Protein AF-A0A3M3KV32-F1 (afdb_monomer)

Sequence (122 aa):
EIQLSPQIHVKGTVHYENRYLGKGDYYSVAVQNGAAVQVRLPNLVRGHSVHFNVISSKRPWGVLPVKKIDHPLHESFLDRGQFRNVEHFGTLTNKPAGKASEDFTFPRMPPEDEDIIWETWV

Foldseek 3Di:
DPPFDKDKDKDFAWDWDFDDPPDPGTDTDTDGDWMKMKIWGALVCPPHDDDDDDWDWDAVPVPHDIDTDPDDCPCQLQQQKDKDFPVCPPPDDNDFHDTNVVDPPPDPPPPSRGIIMIIGID

Radius of gyration: 17.76 Å; Cα contacts (8 Å, |Δi|>4): 207; chains: 1; bounding box: 52×24×48 Å

Structure (mmCIF, N/CA/C/O backbone):
data_AF-A0A3M3KV32-F1
#
_entry.id   AF-A0A3M3KV32-F1
#
loop_
_atom_site.group_PDB
_atom_site.id
_atom_site.type_symbol
_atom_site.label_atom_id
_atom_site.label_alt_id
_atom_site.label_comp_id
_atom_site.label_asym_id
_atom_site.label_entity_id
_atom_site.label_seq_id
_atom_site.pdbx_PDB_ins_code
_atom_site.Cartn_x
_atom_site.Cartn_y
_atom_site.Cartn_z
_atom_site.occupancy
_atom_site.B_iso_or_equiv
_atom_site.auth_seq_id
_atom_site.auth_comp_id
_atom_site.auth_asym_id
_atom_site.auth_atom_id
_atom_site.pdbx_PDB_model_num
ATOM 1 N N . GLU A 1 1 ? -22.581 13.026 1.704 1.00 49.97 1 GLU A N 1
ATOM 2 C CA . GLU A 1 1 ? -21.242 12.450 1.932 1.00 49.97 1 GLU A CA 1
ATOM 3 C C . GLU A 1 1 ? -21.434 11.015 2.403 1.00 49.97 1 GLU A C 1
ATOM 5 O O . GLU A 1 1 ? -22.250 10.798 3.291 1.00 49.97 1 GLU A O 1
ATOM 10 N N . ILE A 1 2 ? -20.843 10.025 1.728 1.00 52.97 2 ILE A N 1
ATOM 11 C CA . ILE A 1 2 ? -21.023 8.614 2.106 1.00 52.97 2 ILE A CA 1
ATOM 12 C C . ILE A 1 2 ? -20.089 8.359 3.291 1.00 52.97 2 ILE A C 1
ATOM 14 O O . ILE A 1 2 ? -18.885 8.258 3.096 1.00 52.97 2 ILE A O 1
ATOM 18 N N . GLN A 1 3 ? -20.635 8.259 4.506 1.00 57.38 3 GLN A N 1
ATOM 19 C CA . GLN A 1 3 ? -19.865 8.105 5.757 1.00 57.38 3 GLN A CA 1
ATOM 20 C C . GLN A 1 3 ? -18.918 6.889 5.789 1.00 57.38 3 GLN A C 1
ATOM 22 O O . GLN A 1 3 ? -18.046 6.817 6.645 1.00 57.38 3 GLN A O 1
ATOM 27 N N . LEU A 1 4 ? -19.071 5.941 4.860 1.00 64.62 4 LEU A N 1
ATOM 28 C CA . LEU A 1 4 ? -18.319 4.685 4.808 1.00 64.62 4 LEU A CA 1
ATOM 29 C C . LEU A 1 4 ? -17.370 4.572 3.607 1.00 64.62 4 LEU A C 1
ATOM 31 O O . LEU A 1 4 ? -16.843 3.489 3.360 1.00 64.62 4 LEU A O 1
ATOM 35 N N . SER A 1 5 ? -17.160 5.634 2.819 1.00 71.00 5 SER A N 1
ATOM 36 C CA . SER A 1 5 ? -16.235 5.533 1.684 1.00 71.00 5 SER A CA 1
ATOM 37 C C . SER A 1 5 ? -14.785 5.448 2.183 1.00 71.00 5 SER A C 1
ATOM 39 O O . SER A 1 5 ? -14.322 6.409 2.806 1.00 71.00 5 SER A O 1
ATOM 41 N N . PRO A 1 6 ? -14.043 4.361 1.902 1.00 76.44 6 PRO A N 1
ATOM 42 C CA . PRO A 1 6 ? -12.629 4.297 2.245 1.00 76.44 6 PRO A CA 1
ATOM 43 C C . PRO A 1 6 ? -11.866 5.366 1.460 1.00 76.44 6 PRO A C 1
ATOM 45 O O . PRO A 1 6 ? -12.069 5.531 0.254 1.00 76.44 6 PRO A O 1
ATOM 48 N N . GLN A 1 7 ? -10.981 6.096 2.138 1.00 90.19 7 GLN A N 1
ATOM 49 C CA . GLN A 1 7 ? -10.083 7.039 1.471 1.00 90.19 7 GLN A CA 1
ATOM 50 C C . GLN A 1 7 ? -8.817 6.293 1.063 1.00 90.19 7 GLN A C 1
ATOM 52 O O . GLN A 1 7 ? -8.205 5.607 1.882 1.00 90.19 7 GLN A O 1
ATOM 57 N N . ILE A 1 8 ? -8.429 6.416 -0.205 1.00 91.00 8 ILE A N 1
ATOM 58 C CA . ILE A 1 8 ? -7.252 5.740 -0.752 1.00 91.00 8 ILE A CA 1
ATOM 59 C C . ILE A 1 8 ? -6.260 6.795 -1.224 1.00 91.00 8 ILE A C 1
ATOM 61 O O . ILE A 1 8 ? -6.608 7.676 -2.010 1.00 91.00 8 ILE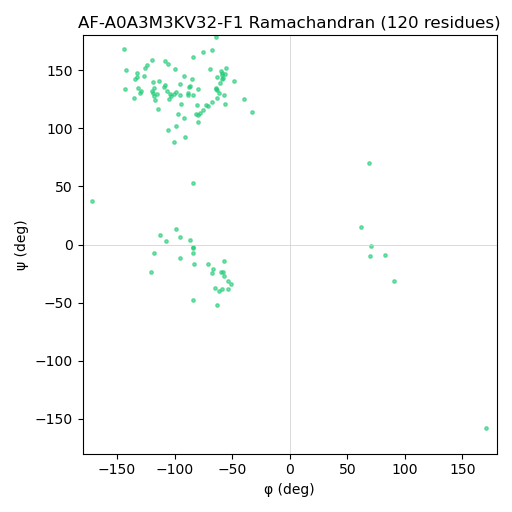 A O 1
ATOM 65 N N . HIS A 1 9 ? -5.018 6.682 -0.767 1.00 92.56 9 HIS A N 1
ATOM 66 C CA . HIS A 1 9 ? -3.904 7.494 -1.231 1.00 92.56 9 HIS A CA 1
ATOM 67 C C . HIS A 1 9 ? -2.842 6.590 -1.861 1.00 92.56 9 HIS A C 1
ATOM 69 O O . HIS A 1 9 ? -2.465 5.573 -1.283 1.00 92.56 9 HIS A O 1
ATOM 75 N N . VAL A 1 10 ? -2.380 6.936 -3.064 1.00 91.44 10 VAL A N 1
ATOM 76 C CA . VAL A 1 10 ? -1.425 6.122 -3.829 1.00 91.44 10 VAL A CA 1
ATOM 77 C C . VAL A 1 10 ? -0.300 7.002 -4.340 1.00 91.44 10 VAL A C 1
ATOM 79 O O . VAL A 1 10 ? -0.544 8.067 -4.907 1.00 91.44 10 VAL A O 1
ATOM 82 N N . LYS A 1 11 ? 0.934 6.522 -4.198 1.00 92.00 11 LYS A N 1
ATOM 83 C CA . LYS A 1 11 ? 2.135 7.183 -4.705 1.00 92.00 11 LYS A CA 1
ATOM 84 C C . LYS A 1 11 ? 3.043 6.165 -5.385 1.00 92.00 11 LYS A C 1
ATOM 86 O O . LYS A 1 11 ? 3.433 5.176 -4.773 1.00 92.00 11 LYS A O 1
ATOM 91 N N . GLY A 1 12 ? 3.423 6.421 -6.637 1.00 90.19 12 GLY A N 1
ATOM 92 C CA . GLY A 1 12 ? 4.447 5.622 -7.315 1.00 90.19 12 GLY A CA 1
ATOM 93 C C . GLY A 1 12 ? 5.799 5.760 -6.612 1.00 90.19 12 GLY A C 1
ATOM 94 O O . GLY A 1 12 ? 6.214 6.872 -6.281 1.00 90.19 12 GLY A O 1
ATOM 95 N N . THR A 1 13 ? 6.487 4.645 -6.382 1.00 89.75 13 THR A N 1
ATOM 96 C CA . THR A 1 13 ? 7.827 4.643 -5.785 1.00 89.75 13 THR A CA 1
ATOM 97 C C . THR A 1 13 ? 8.891 4.498 -6.861 1.00 89.75 13 THR A C 1
ATOM 99 O O . THR A 1 13 ? 8.657 3.906 -7.918 1.00 89.75 13 THR A O 1
ATOM 102 N N . VAL A 1 14 ? 10.072 5.049 -6.592 1.00 89.75 14 VAL A N 1
ATOM 103 C CA . VAL A 1 14 ? 11.228 4.969 -7.486 1.00 89.75 14 VAL A CA 1
ATOM 104 C C . VAL A 1 14 ? 12.466 4.568 -6.696 1.00 89.75 14 VAL A C 1
ATOM 106 O O . VAL A 1 14 ? 12.651 5.021 -5.562 1.00 89.75 14 VAL A O 1
ATOM 109 N N . HIS A 1 15 ? 13.342 3.775 -7.307 1.00 88.88 15 HIS A N 1
ATOM 110 C CA . HIS A 1 15 ? 14.744 3.693 -6.903 1.00 88.88 15 HIS A CA 1
ATOM 111 C 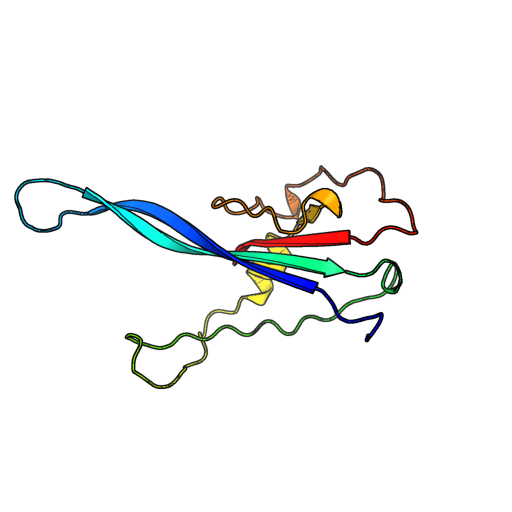C . HIS A 1 15 ? 15.614 4.378 -7.953 1.00 88.88 15 HIS A C 1
ATOM 113 O O . HIS A 1 15 ? 15.208 4.559 -9.100 1.00 88.88 15 HIS A O 1
ATOM 119 N N . TYR A 1 16 ? 16.805 4.796 -7.544 1.00 89.25 16 TYR A N 1
ATOM 120 C CA . TYR A 1 16 ? 17.782 5.377 -8.452 1.00 89.25 16 TYR A CA 1
ATOM 121 C C . TYR A 1 16 ? 18.793 4.311 -8.847 1.00 89.25 16 TYR A C 1
ATOM 123 O O . TYR A 1 16 ? 19.342 3.625 -7.985 1.00 89.25 16 TYR A O 1
ATOM 131 N N . GLU A 1 17 ? 19.045 4.185 -10.143 1.00 89.50 17 GLU A N 1
ATOM 132 C CA . GLU A 1 17 ? 20.087 3.312 -10.673 1.00 89.50 17 GLU A CA 1
ATOM 133 C C . GLU A 1 17 ? 20.935 4.043 -11.712 1.00 89.50 17 GLU A C 1
ATOM 135 O O . GLU A 1 17 ? 20.458 4.919 -12.437 1.00 89.50 17 GLU A O 1
ATOM 140 N N . ASN A 1 18 ? 22.214 3.674 -11.769 1.00 89.81 18 ASN A N 1
ATOM 141 C CA . ASN A 1 18 ? 23.159 4.233 -12.723 1.00 89.81 18 ASN A CA 1
ATOM 142 C C . ASN A 1 18 ? 22.963 3.555 -14.080 1.00 89.81 18 ASN A C 1
ATOM 144 O O . ASN A 1 18 ? 23.273 2.375 -14.239 1.00 89.81 18 ASN A O 1
ATOM 148 N N . ARG A 1 19 ? 22.472 4.303 -15.070 1.00 86.38 19 ARG A N 1
ATOM 149 C CA . ARG A 1 19 ? 22.320 3.828 -16.450 1.00 86.38 19 ARG A CA 1
ATOM 150 C C . ARG A 1 19 ? 23.321 4.513 -17.363 1.00 86.38 19 ARG A C 1
ATOM 152 O O . ARG A 1 19 ? 23.491 5.731 -17.323 1.00 86.38 19 ARG A O 1
ATOM 159 N N . TYR A 1 20 ? 23.950 3.720 -18.222 1.00 82.00 20 TYR A N 1
ATOM 160 C CA . TYR A 1 20 ? 24.752 4.247 -19.314 1.00 82.00 20 TYR A CA 1
ATOM 161 C C . TYR A 1 20 ? 23.820 4.709 -20.437 1.00 82.00 20 TYR A C 1
ATOM 163 O O . TYR A 1 20 ? 23.139 3.893 -21.057 1.00 82.00 20 TYR A O 1
ATOM 171 N N . LEU A 1 21 ? 23.767 6.018 -20.686 1.00 78.38 21 LEU A N 1
ATOM 172 C CA . LEU A 1 21 ? 22.870 6.622 -21.684 1.00 78.38 21 LEU A CA 1
ATOM 173 C C . LEU A 1 21 ? 23.568 6.920 -23.021 1.00 78.38 21 LEU A C 1
ATOM 175 O O . LEU A 1 21 ? 23.018 7.632 -23.856 1.00 78.38 21 LEU A O 1
ATOM 179 N N . GLY A 1 22 ? 24.770 6.372 -23.231 1.00 68.06 22 GLY A N 1
ATOM 180 C CA . GLY A 1 22 ? 25.520 6.537 -24.474 1.00 68.06 22 GLY A CA 1
ATOM 181 C C . GLY A 1 22 ? 26.022 7.964 -24.659 1.00 68.06 22 GLY A C 1
ATOM 182 O O . GLY A 1 22 ? 25.501 8.680 -25.505 1.00 68.06 22 GLY A O 1
ATOM 183 N N . LYS A 1 23 ? 27.007 8.380 -23.848 1.00 71.31 23 LYS A N 1
ATOM 184 C CA . LYS A 1 23 ? 27.789 9.628 -24.017 1.00 71.31 23 LYS A CA 1
ATOM 185 C C . LYS A 1 23 ? 28.976 9.729 -23.040 1.00 71.31 23 LYS A C 1
ATOM 187 O O . LYS A 1 23 ? 29.290 10.798 -22.539 1.00 71.31 23 LYS A O 1
ATOM 192 N N . GLY A 1 24 ? 29.635 8.605 -22.758 1.00 69.88 24 GLY A N 1
ATOM 193 C CA . GLY A 1 24 ? 30.844 8.571 -21.919 1.00 69.88 24 GLY A CA 1
ATOM 194 C C . GLY A 1 24 ? 30.594 8.355 -20.425 1.00 69.88 24 GLY A C 1
ATOM 195 O O . GLY A 1 24 ? 31.377 7.635 -19.820 1.00 69.88 24 GLY A O 1
ATOM 196 N N . ASP A 1 25 ? 29.467 8.828 -19.880 1.00 80.19 25 ASP A N 1
ATOM 197 C CA . ASP A 1 25 ? 29.175 8.745 -18.440 1.00 80.19 25 ASP A CA 1
ATOM 198 C C . ASP A 1 25 ? 27.903 7.953 -18.085 1.00 80.19 25 ASP A C 1
ATOM 200 O O . ASP A 1 25 ? 26.985 7.763 -18.892 1.00 80.19 25 ASP A O 1
ATOM 204 N N . TYR A 1 26 ? 27.867 7.489 -16.832 1.00 82.81 26 TYR A N 1
ATOM 205 C CA . TYR A 1 26 ? 26.689 6.916 -16.185 1.00 82.81 26 TYR A CA 1
ATOM 206 C C . TYR A 1 26 ? 25.865 8.023 -15.526 1.00 82.81 26 TYR A C 1
ATOM 208 O O . TYR A 1 26 ? 26.407 8.867 -14.816 1.00 82.81 26 TYR A O 1
ATOM 216 N N . TYR A 1 27 ? 24.547 7.976 -15.701 1.00 85.25 27 TYR A N 1
ATOM 217 C CA . TYR A 1 27 ? 23.619 8.905 -15.061 1.00 85.25 27 TYR A CA 1
ATOM 218 C C . TYR A 1 27 ? 22.730 8.171 -14.063 1.00 85.25 27 TYR A C 1
ATOM 220 O O . TYR A 1 27 ? 22.257 7.068 -14.342 1.00 85.25 27 TYR A O 1
ATOM 228 N N . SER A 1 28 ? 22.471 8.807 -12.920 1.00 88.00 28 SER A N 1
ATOM 229 C CA . SER A 1 28 ? 21.482 8.336 -11.951 1.00 88.00 28 SER A CA 1
ATOM 230 C C . SER A 1 28 ? 20.080 8.641 -12.476 1.00 88.00 28 SER A C 1
ATOM 232 O O . SER A 1 28 ? 19.720 9.804 -12.668 1.00 88.00 28 SER A O 1
ATOM 234 N N . VAL A 1 29 ? 19.298 7.598 -12.747 1.00 88.44 29 VAL A N 1
ATOM 235 C CA . VAL A 1 29 ? 17.942 7.707 -13.297 1.00 88.44 29 VAL A CA 1
ATOM 236 C C . VAL A 1 29 ? 16.947 7.131 -12.298 1.00 88.44 29 VAL A C 1
ATOM 238 O O . VAL A 1 29 ? 17.162 6.046 -11.760 1.00 88.44 29 VAL A O 1
ATOM 241 N N . ALA A 1 30 ? 15.846 7.849 -12.068 1.00 88.56 30 ALA A N 1
ATOM 242 C CA . ALA A 1 30 ? 14.725 7.350 -11.284 1.00 88.56 30 ALA A CA 1
ATOM 243 C C . ALA A 1 30 ? 13.956 6.294 -12.089 1.00 88.56 30 ALA A C 1
ATOM 245 O O . ALA A 1 30 ? 13.429 6.577 -13.167 1.00 88.56 30 ALA A O 1
ATOM 246 N N . VAL A 1 31 ? 13.880 5.080 -11.556 1.00 86.62 31 VAL A N 1
ATOM 247 C CA . VAL A 1 31 ? 13.176 3.952 -12.161 1.00 86.62 31 VAL A CA 1
ATOM 248 C C . VAL A 1 31 ? 12.043 3.553 -11.236 1.00 86.62 31 VAL A C 1
ATOM 250 O O . VAL A 1 31 ? 12.258 3.293 -10.054 1.00 86.62 31 VAL A O 1
ATOM 253 N N . GLN A 1 32 ? 10.821 3.538 -11.769 1.00 86.06 32 GLN A N 1
ATOM 254 C CA . GLN A 1 32 ? 9.659 3.119 -10.999 1.00 86.06 32 GLN A CA 1
ATOM 255 C C . GLN A 1 32 ? 9.808 1.652 -10.601 1.00 86.06 32 GLN A C 1
ATOM 257 O O . GLN A 1 32 ? 10.013 0.793 -11.459 1.00 86.06 32 GLN A O 1
ATOM 262 N N . ASN A 1 33 ? 9.688 1.381 -9.306 1.00 86.94 33 ASN A N 1
ATOM 263 C CA . ASN A 1 33 ? 9.856 0.042 -8.745 1.00 86.94 33 ASN A CA 1
ATOM 264 C C . ASN A 1 33 ? 8.605 -0.507 -8.064 1.00 86.94 33 ASN A C 1
ATOM 266 O O . ASN A 1 33 ? 8.609 -1.674 -7.696 1.00 86.94 33 ASN A O 1
ATOM 270 N N . GLY A 1 34 ? 7.560 0.307 -7.917 1.00 88.50 34 GLY A N 1
ATOM 271 C CA . GLY A 1 34 ? 6.299 -0.098 -7.307 1.00 88.50 34 GLY A CA 1
ATOM 272 C C . GLY A 1 34 ? 5.372 1.085 -7.051 1.00 88.50 34 GLY A C 1
ATOM 273 O O . GLY A 1 34 ? 5.488 2.153 -7.676 1.00 88.50 34 GLY A O 1
ATOM 274 N N . ALA A 1 35 ? 4.447 0.890 -6.122 1.00 90.12 35 ALA A N 1
ATOM 275 C CA . ALA A 1 35 ? 3.557 1.902 -5.589 1.00 90.12 35 ALA A CA 1
ATOM 276 C C . ALA A 1 35 ? 3.322 1.675 -4.094 1.00 90.12 35 ALA A C 1
ATOM 278 O O . ALA A 1 35 ? 3.014 0.573 -3.649 1.00 90.12 35 ALA A O 1
ATOM 279 N N . ALA A 1 36 ? 3.412 2.752 -3.325 1.00 91.62 36 ALA A N 1
ATOM 280 C CA . ALA A 1 36 ? 2.948 2.773 -1.954 1.00 91.62 36 ALA A CA 1
ATOM 281 C C . ALA A 1 36 ? 1.455 3.133 -1.939 1.00 91.62 36 ALA A C 1
ATOM 283 O O . ALA A 1 36 ? 1.010 4.022 -2.675 1.00 91.62 36 ALA A O 1
ATOM 284 N N . VAL A 1 37 ? 0.684 2.424 -1.121 1.00 92.06 37 VAL A N 1
ATOM 285 C CA . VAL A 1 37 ? -0.771 2.544 -1.021 1.00 92.06 37 VAL A CA 1
ATOM 286 C C . VAL A 1 37 ? -1.146 2.703 0.444 1.00 92.06 37 VAL A C 1
ATOM 288 O O . VAL A 1 37 ? -0.734 1.905 1.276 1.00 92.06 37 VAL A O 1
ATOM 291 N N . GLN A 1 38 ? -1.964 3.703 0.750 1.00 93.19 38 GLN A N 1
ATOM 292 C CA . GLN A 1 38 ? -2.625 3.863 2.039 1.00 93.19 38 GLN A CA 1
ATOM 293 C C . GLN A 1 38 ? -4.132 3.748 1.850 1.00 93.19 38 GLN A C 1
ATOM 295 O O . GLN A 1 38 ? -4.715 4.438 1.013 1.00 93.19 38 GLN A O 1
ATOM 300 N N . VAL A 1 39 ? -4.765 2.905 2.657 1.00 92.69 39 VAL A N 1
ATOM 301 C CA . VAL A 1 39 ? -6.219 2.803 2.767 1.00 92.69 39 VAL A CA 1
ATOM 302 C C . VAL A 1 39 ? -6.612 3.245 4.166 1.00 92.69 39 VAL A C 1
ATOM 304 O O . VAL A 1 39 ? -6.244 2.604 5.146 1.00 92.69 39 VAL A O 1
ATOM 307 N N . ARG A 1 40 ? -7.373 4.331 4.269 1.00 91.88 40 ARG A N 1
ATOM 308 C CA . ARG A 1 40 ? -7.986 4.762 5.523 1.00 91.88 40 ARG A CA 1
ATOM 309 C C . ARG A 1 40 ? -9.264 3.963 5.745 1.00 91.88 40 ARG A C 1
ATOM 311 O O . ARG A 1 40 ? -10.231 4.102 4.993 1.00 91.88 40 ARG A O 1
ATOM 318 N N . LEU A 1 41 ? -9.239 3.119 6.765 1.00 89.81 41 LEU A N 1
ATOM 319 C CA . LEU A 1 41 ? -10.351 2.298 7.212 1.00 89.81 41 LEU A CA 1
ATOM 320 C C . LEU A 1 41 ? -11.096 3.038 8.330 1.00 89.81 41 LEU A C 1
ATOM 322 O O . LEU A 1 41 ? -10.477 3.345 9.353 1.00 89.81 41 LEU A O 1
ATOM 326 N N . PRO A 1 42 ? -12.399 3.322 8.154 1.00 89.81 42 PRO A N 1
ATOM 327 C CA . PRO A 1 42 ? -13.191 3.983 9.180 1.00 89.81 42 PRO A CA 1
ATOM 328 C C . PRO A 1 42 ? -13.231 3.200 10.496 1.00 89.81 42 PRO A C 1
ATOM 330 O O . PRO A 1 42 ? -13.309 1.970 10.491 1.00 89.81 42 PRO A O 1
ATOM 333 N N . ASN A 1 43 ? -13.279 3.896 11.626 1.00 88.00 43 ASN A N 1
ATOM 334 C CA . ASN A 1 43 ? -13.518 3.292 12.940 1.00 88.00 43 ASN A CA 1
ATOM 335 C C . ASN A 1 43 ? -14.762 2.370 12.968 1.00 88.00 43 ASN A C 1
ATOM 337 O O . ASN A 1 43 ? -14.734 1.318 13.603 1.00 88.00 43 ASN A O 1
ATOM 341 N N . LEU A 1 44 ? -15.811 2.695 12.201 1.00 88.06 44 LEU A N 1
ATOM 342 C CA . LEU A 1 44 ? -17.049 1.917 12.072 1.00 88.06 44 LEU A CA 1
ATOM 343 C C . LEU A 1 44 ? -16.831 0.474 11.583 1.00 88.06 44 LEU A C 1
ATOM 345 O O . LEU A 1 44 ? -17.682 -0.374 11.839 1.00 88.06 44 LEU A O 1
ATOM 349 N N . VAL A 1 45 ? -15.731 0.177 10.877 1.00 86.25 45 VAL A N 1
ATOM 350 C CA . VAL A 1 45 ? -15.436 -1.186 10.390 1.00 86.25 45 VAL A CA 1
ATOM 351 C C . VAL A 1 45 ? -14.519 -1.980 11.327 1.00 86.25 45 VAL A C 1
ATOM 353 O O . VAL A 1 45 ? -14.124 -3.101 11.003 1.00 86.25 45 VAL A O 1
ATOM 356 N N . ARG A 1 46 ? -14.187 -1.449 12.512 1.00 84.25 46 ARG A N 1
ATOM 357 C CA . ARG A 1 46 ? -13.430 -2.187 13.536 1.00 84.25 46 ARG A CA 1
ATOM 358 C C . ARG A 1 46 ? -14.171 -3.457 13.953 1.00 84.25 46 ARG A C 1
ATOM 360 O O . ARG A 1 46 ? -15.398 -3.490 14.012 1.00 84.25 46 ARG A O 1
ATOM 367 N N . GLY A 1 47 ? -13.416 -4.528 14.197 1.00 83.69 47 GLY A N 1
ATOM 368 C CA . GLY A 1 47 ? -13.969 -5.847 14.528 1.00 83.69 47 GLY A CA 1
ATOM 369 C C . GLY A 1 47 ? -14.665 -6.568 13.364 1.00 83.69 47 GLY A C 1
ATOM 370 O O . GLY A 1 47 ? -15.096 -7.705 13.539 1.00 83.69 47 GLY A O 1
ATOM 371 N N . HIS A 1 48 ? -14.747 -5.952 12.181 1.00 87.19 48 HIS A N 1
ATOM 372 C CA . HIS A 1 48 ? -15.329 -6.550 10.984 1.00 87.19 48 HIS A CA 1
ATOM 373 C C . HIS A 1 4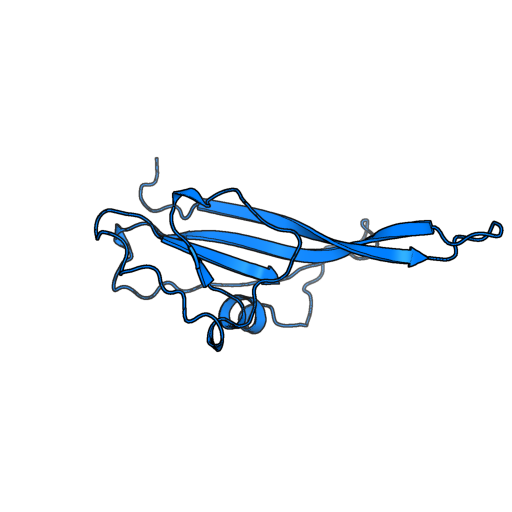8 ? -14.239 -6.949 9.987 1.00 87.19 48 HIS A C 1
ATOM 375 O O . HIS A 1 48 ? -13.145 -6.384 9.954 1.00 87.19 48 HIS A O 1
ATOM 381 N N . SER A 1 49 ? -14.546 -7.925 9.133 1.00 87.12 49 SER A N 1
ATOM 382 C CA . SER A 1 49 ? -13.683 -8.275 8.006 1.00 87.12 49 SER A CA 1
ATOM 383 C C . SER A 1 49 ? -13.967 -7.360 6.818 1.00 87.12 49 SER A C 1
ATOM 385 O O . SER A 1 49 ? -15.109 -7.234 6.379 1.00 87.12 49 SER A O 1
ATOM 387 N N . VAL A 1 50 ? -12.915 -6.761 6.261 1.00 84.62 50 VAL A N 1
ATOM 388 C CA . VAL A 1 50 ? -12.982 -5.974 5.024 1.00 84.62 50 VAL A CA 1
ATOM 389 C C . VAL A 1 50 ? -12.382 -6.798 3.893 1.00 84.62 50 VAL A C 1
ATOM 391 O O . VAL A 1 50 ? -11.252 -7.270 3.990 1.00 84.62 50 VAL A O 1
ATOM 394 N N . HIS A 1 51 ? -13.140 -6.980 2.814 1.00 86.44 51 HIS A N 1
ATOM 395 C CA . HIS A 1 51 ? -12.684 -7.728 1.649 1.00 86.44 51 HIS A CA 1
ATOM 396 C C . HIS A 1 51 ? -12.104 -6.787 0.589 1.00 86.44 51 HIS A C 1
ATOM 398 O O . HIS A 1 51 ? -12.761 -5.835 0.166 1.00 86.44 51 HIS A O 1
ATOM 404 N N . PHE A 1 52 ? -10.896 -7.088 0.114 1.00 83.69 52 PHE A N 1
ATOM 405 C CA . PHE A 1 52 ? -10.225 -6.327 -0.937 1.00 83.69 52 PHE A CA 1
ATOM 406 C C . PHE A 1 52 ? -10.221 -7.102 -2.253 1.00 83.69 52 PHE A C 1
ATOM 408 O O . PHE A 1 52 ? -9.836 -8.267 -2.299 1.00 83.69 52 PHE A O 1
ATOM 415 N N . ASN A 1 53 ? -10.592 -6.432 -3.346 1.00 86.94 53 ASN A N 1
ATOM 416 C CA . ASN A 1 53 ? -10.371 -6.936 -4.699 1.00 86.94 53 ASN A CA 1
ATOM 417 C C . ASN A 1 53 ? -9.224 -6.150 -5.343 1.00 86.94 53 ASN A C 1
ATOM 419 O O . ASN A 1 53 ? -9.418 -5.026 -5.809 1.00 86.94 53 ASN A O 1
ATOM 423 N N . VAL A 1 54 ? -8.021 -6.727 -5.331 1.00 84.94 54 VAL A N 1
ATOM 424 C CA . VAL A 1 54 ? -6.809 -6.076 -5.842 1.00 84.94 54 VAL A CA 1
ATOM 425 C C . VAL A 1 54 ? -6.542 -6.549 -7.268 1.00 84.94 54 VAL A C 1
ATOM 427 O O . VAL A 1 54 ? -6.198 -7.708 -7.501 1.00 84.94 54 VAL A O 1
ATOM 430 N N . ILE A 1 55 ? -6.682 -5.638 -8.233 1.00 85.12 55 ILE A N 1
ATOM 431 C CA . ILE A 1 55 ? -6.461 -5.911 -9.656 1.00 85.12 55 ILE A CA 1
ATOM 432 C C . ILE A 1 55 ? -5.338 -5.014 -10.163 1.00 85.12 55 ILE A C 1
ATOM 434 O O . ILE A 1 55 ? -5.350 -3.803 -9.962 1.00 85.12 55 ILE A O 1
ATOM 438 N N . SER A 1 56 ? -4.387 -5.613 -10.871 1.00 84.62 56 SER A N 1
ATOM 439 C CA . SER A 1 56 ? -3.277 -4.919 -11.507 1.00 84.62 56 SER A CA 1
ATOM 440 C C . SER A 1 56 ? -3.443 -4.898 -13.019 1.00 84.62 56 SER A C 1
ATOM 442 O O . SER A 1 56 ? -3.821 -5.884 -13.658 1.00 84.62 56 SER A O 1
ATOM 444 N N . SER A 1 57 ? -3.157 -3.748 -13.618 1.00 86.94 57 SER A N 1
ATOM 445 C CA . SER A 1 57 ? -3.170 -3.596 -15.066 1.00 86.94 57 SER A CA 1
ATOM 446 C C . SER A 1 57 ? -2.033 -2.691 -15.509 1.00 86.94 57 SER A C 1
ATOM 448 O O . SER A 1 57 ? -1.592 -1.813 -14.770 1.00 86.94 57 SER A O 1
ATOM 450 N N . LYS A 1 58 ? -1.535 -2.927 -16.718 1.00 85.00 58 LYS A N 1
ATOM 451 C CA . LYS A 1 58 ? -0.538 -2.080 -17.365 1.00 85.00 58 LYS A CA 1
ATOM 452 C C . LYS A 1 58 ? -1.044 -1.644 -18.720 1.00 85.00 58 LYS A C 1
ATOM 454 O O . LYS A 1 58 ? -1.778 -2.372 -19.389 1.00 85.00 58 LYS A O 1
ATOM 459 N N . ARG A 1 59 ? -0.584 -0.477 -19.156 1.00 88.31 59 ARG A N 1
ATOM 460 C CA . ARG A 1 59 ? -0.708 -0.039 -20.540 1.00 88.31 59 ARG A CA 1
ATOM 461 C C . ARG A 1 59 ? 0.618 -0.307 -21.246 1.00 88.31 59 ARG A C 1
ATOM 463 O O . ARG A 1 59 ? 1.570 0.442 -21.021 1.00 88.31 59 ARG A O 1
ATOM 470 N N . PRO A 1 60 ? 0.735 -1.374 -22.055 1.00 83.06 60 PRO A N 1
ATOM 471 C CA . PRO A 1 60 ? 1.984 -1.649 -22.742 1.00 83.06 60 PRO A CA 1
ATOM 472 C C . PRO A 1 60 ? 2.367 -0.436 -23.601 1.00 83.06 60 PRO A C 1
ATOM 474 O O . PRO A 1 60 ? 1.544 0.069 -24.365 1.00 83.06 60 PRO A O 1
ATOM 477 N N . TRP A 1 61 ? 3.609 0.036 -23.451 1.00 80.38 61 TRP A N 1
ATOM 478 C CA . TRP A 1 61 ? 4.184 1.111 -24.270 1.00 80.38 61 TRP A CA 1
ATOM 479 C C . TRP A 1 61 ? 3.439 2.456 -24.155 1.00 80.38 61 TRP A C 1
ATOM 481 O O . TRP A 1 61 ? 3.599 3.324 -25.003 1.00 80.38 61 TRP A O 1
ATOM 491 N N . GLY A 1 62 ? 2.574 2.627 -23.148 1.00 81.81 62 GLY A N 1
ATOM 492 C CA . GLY A 1 62 ? 1.787 3.848 -22.941 1.00 81.81 62 GLY A CA 1
ATOM 493 C C . GLY A 1 62 ? 0.675 4.107 -23.969 1.00 81.81 62 GLY A C 1
ATOM 494 O O . GLY A 1 62 ? -0.174 4.956 -23.719 1.00 81.81 62 GLY A O 1
ATOM 495 N N . VAL A 1 63 ? 0.618 3.355 -25.073 1.00 85.69 63 VAL A N 1
ATOM 496 C CA . VAL A 1 63 ? -0.323 3.590 -26.188 1.00 85.69 63 VAL A CA 1
ATOM 497 C C . VAL A 1 63 ? -1.256 2.414 -26.472 1.00 85.69 63 VAL A C 1
ATOM 499 O O . VAL A 1 63 ? -2.349 2.611 -26.996 1.00 85.69 63 VAL A O 1
ATOM 502 N N . LEU A 1 64 ? -0.874 1.189 -26.102 1.00 91.44 64 LEU A N 1
ATOM 503 C CA . LEU A 1 64 ? -1.684 0.001 -26.380 1.00 91.44 64 LEU A CA 1
ATOM 504 C C . LEU A 1 64 ? -2.894 -0.095 -25.433 1.00 91.44 64 LEU A C 1
ATOM 506 O O . LEU A 1 64 ? -2.943 0.614 -24.427 1.00 91.44 64 LEU A O 1
ATOM 510 N N . PRO A 1 65 ? -3.895 -0.947 -25.721 1.00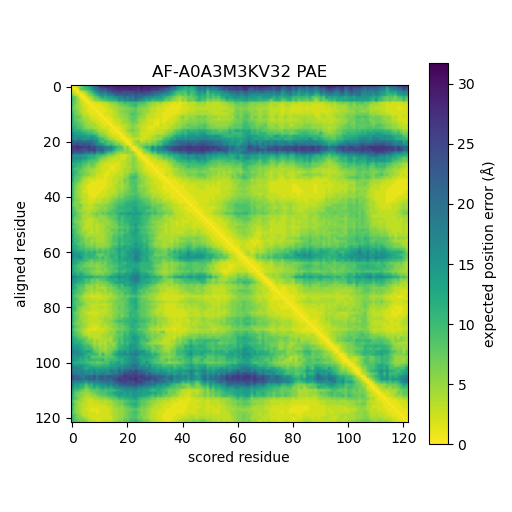 92.69 65 PRO A N 1
ATOM 511 C CA . PRO A 1 65 ? -4.980 -1.220 -24.784 1.00 92.69 65 PRO A CA 1
ATOM 512 C C . PRO A 1 65 ? -4.463 -1.716 -23.430 1.00 92.69 65 PRO A C 1
ATOM 514 O O . PRO A 1 65 ? -3.449 -2.417 -23.351 1.00 92.69 65 PRO A O 1
ATOM 517 N N . VAL A 1 66 ? -5.176 -1.354 -22.362 1.00 91.06 66 VAL A N 1
ATOM 518 C CA . VAL A 1 66 ? -4.867 -1.809 -21.003 1.00 91.06 66 VAL A CA 1
ATOM 519 C C . VAL A 1 66 ? -4.975 -3.332 -20.952 1.00 91.06 66 VAL A C 1
ATOM 521 O O . VAL A 1 66 ? -5.968 -3.908 -21.393 1.00 91.06 66 VAL A O 1
ATOM 524 N N . LYS A 1 67 ? -3.944 -3.984 -20.414 1.00 89.31 67 LYS A N 1
ATOM 525 C CA . LYS A 1 67 ? -3.919 -5.428 -20.175 1.00 89.31 67 LYS A CA 1
ATOM 526 C C . LYS A 1 67 ? -3.757 -5.693 -18.686 1.00 89.31 67 LYS A C 1
ATOM 528 O O . LYS A 1 67 ? -2.972 -5.014 -18.020 1.00 89.31 67 LYS A O 1
ATOM 533 N N . LYS A 1 68 ? -4.477 -6.694 -18.177 1.00 87.25 68 LYS A N 1
ATOM 534 C CA . LYS A 1 68 ? -4.261 -7.222 -16.826 1.00 87.25 68 LYS A CA 1
ATOM 535 C C . LYS A 1 68 ? -2.813 -7.711 -16.705 1.00 87.25 68 LYS A C 1
ATOM 537 O O . LYS A 1 68 ? -2.245 -8.210 -17.676 1.00 87.25 68 LYS A O 1
ATOM 542 N N . ILE A 1 69 ? -2.207 -7.514 -15.541 1.00 84.94 69 ILE A N 1
ATOM 543 C CA . ILE A 1 69 ? -0.908 -8.108 -15.222 1.00 84.94 69 ILE A CA 1
ATOM 544 C C . ILE A 1 69 ? -1.177 -9.490 -14.620 1.00 84.94 69 ILE A C 1
ATOM 546 O O . ILE A 1 69 ? -2.004 -9.622 -13.720 1.00 84.94 69 ILE A O 1
ATOM 550 N N . ASP A 1 70 ? -0.493 -10.518 -15.123 1.00 78.25 70 ASP A N 1
ATOM 551 C CA . ASP A 1 70 ? -0.720 -11.906 -14.689 1.00 78.25 70 ASP A CA 1
ATOM 552 C C . ASP A 1 70 ? -0.216 -12.178 -13.266 1.00 78.25 70 ASP A C 1
ATOM 554 O O . ASP A 1 70 ? -0.595 -13.166 -12.648 1.00 78.25 70 ASP A O 1
ATOM 558 N N . HIS A 1 71 ? 0.637 -11.301 -12.734 1.00 79.50 71 HIS A N 1
ATOM 559 C CA . HIS A 1 71 ? 1.179 -11.430 -11.386 1.00 79.50 71 HIS A CA 1
ATOM 560 C C . HIS A 1 71 ? 0.165 -10.929 -10.344 1.00 79.50 71 HIS A C 1
ATOM 562 O O . HIS A 1 71 ? -0.232 -9.756 -10.388 1.00 79.50 71 HIS A O 1
ATOM 568 N N . PRO A 1 72 ? -0.262 -11.796 -9.408 1.00 78.81 72 PRO A N 1
ATOM 569 C CA . PRO A 1 72 ? -1.212 -11.426 -8.373 1.00 78.81 72 PRO A CA 1
ATOM 570 C C . PRO A 1 72 ? -0.595 -10.417 -7.395 1.00 78.81 72 PRO A C 1
ATOM 572 O O . PRO A 1 72 ? 0.400 -10.706 -6.743 1.00 78.81 72 PRO A O 1
ATOM 575 N N . LEU A 1 73 ? -1.218 -9.244 -7.245 1.00 86.19 73 LEU A N 1
ATOM 576 C CA . LEU A 1 73 ? -0.783 -8.246 -6.255 1.00 86.19 73 LEU A CA 1
ATOM 577 C C . LEU A 1 73 ? -1.322 -8.506 -4.848 1.00 86.19 73 LEU A C 1
ATOM 579 O O . LEU A 1 73 ? -0.808 -7.925 -3.899 1.00 86.19 73 LEU A O 1
ATOM 583 N N . HIS A 1 74 ? -2.356 -9.341 -4.703 1.00 85.56 74 HIS A N 1
ATOM 584 C CA . HIS A 1 74 ? -3.024 -9.544 -3.415 1.00 85.56 74 HIS A CA 1
ATOM 585 C C . HIS A 1 74 ? -2.058 -10.047 -2.331 1.00 85.56 74 HIS A C 1
ATOM 587 O O . HIS A 1 74 ? -2.132 -9.576 -1.202 1.00 85.56 74 HIS A O 1
ATOM 593 N N . GLU A 1 75 ? -1.115 -10.926 -2.685 1.00 84.88 75 GLU A N 1
ATOM 594 C CA . GLU A 1 75 ? -0.100 -11.424 -1.752 1.00 84.88 75 GLU A CA 1
ATOM 595 C C . GLU A 1 75 ? 0.793 -10.289 -1.254 1.00 84.88 75 GLU A C 1
ATOM 597 O O . GLU A 1 75 ? 0.901 -10.090 -0.054 1.00 84.88 75 GLU A O 1
ATOM 602 N N . SER A 1 76 ? 1.368 -9.485 -2.157 1.00 84.56 76 SER A N 1
ATOM 603 C CA . SER A 1 76 ? 2.231 -8.357 -1.763 1.00 84.56 76 SER A CA 1
ATOM 604 C C . SER A 1 76 ? 1.460 -7.277 -1.002 1.00 84.56 76 SER A C 1
ATOM 606 O O . SER A 1 76 ? 1.978 -6.724 -0.037 1.00 84.56 76 SER A O 1
ATOM 608 N N . PHE A 1 77 ? 0.209 -7.019 -1.393 1.00 88.56 77 PHE A N 1
ATOM 609 C CA . PHE A 1 77 ? -0.665 -6.052 -0.733 1.00 88.56 77 PHE A CA 1
ATOM 610 C C . PHE A 1 77 ? -0.930 -6.424 0.732 1.00 88.56 77 PHE A C 1
ATOM 612 O O . PHE A 1 77 ? -0.956 -5.534 1.584 1.00 88.56 77 PHE A O 1
ATOM 619 N N . LEU A 1 78 ? -1.117 -7.718 1.017 1.00 86.38 78 LEU A N 1
ATOM 620 C CA . LEU A 1 78 ? -1.375 -8.235 2.361 1.00 86.38 78 LEU A CA 1
ATOM 621 C C . LEU A 1 78 ? -0.084 -8.461 3.163 1.00 86.38 78 LEU A C 1
ATOM 623 O O . LEU A 1 78 ? 0.011 -8.005 4.297 1.00 86.38 78 LEU A O 1
ATOM 627 N N . ASP A 1 79 ? 0.919 -9.113 2.570 1.00 86.00 79 ASP A N 1
ATOM 628 C CA . ASP A 1 79 ? 2.166 -9.522 3.237 1.00 86.00 79 ASP A CA 1
ATOM 629 C C . ASP A 1 79 ? 3.050 -8.340 3.646 1.00 86.00 79 ASP A C 1
ATOM 631 O O . ASP A 1 79 ? 3.850 -8.459 4.567 1.00 86.00 79 ASP A O 1
ATOM 635 N N . ARG A 1 80 ? 2.923 -7.188 2.983 1.00 86.94 80 ARG A N 1
ATOM 636 C CA . ARG A 1 80 ? 3.741 -5.991 3.257 1.00 86.94 80 ARG A CA 1
ATOM 637 C C . ARG A 1 80 ? 2.975 -4.878 3.950 1.00 86.94 80 ARG A C 1
ATOM 639 O O . ARG A 1 80 ? 3.513 -3.786 4.124 1.00 86.94 80 ARG A O 1
ATOM 646 N N . GLY A 1 81 ? 1.709 -5.111 4.276 1.00 87.25 81 GLY A N 1
ATOM 647 C CA . GLY A 1 81 ? 0.891 -4.061 4.843 1.00 87.25 81 GLY A CA 1
ATOM 648 C C . GLY A 1 81 ? 1.049 -3.925 6.350 1.00 87.25 81 GLY A C 1
ATOM 649 O O . GLY A 1 81 ? 1.217 -4.898 7.081 1.00 87.25 81 GLY A O 1
ATOM 650 N N . GLN A 1 82 ? 1.021 -2.682 6.804 1.00 86.25 82 GLN A N 1
ATOM 651 C CA . GLN A 1 82 ? 1.268 -2.279 8.177 1.00 86.25 82 GLN A CA 1
ATOM 652 C C . GLN A 1 82 ? 0.192 -1.282 8.594 1.00 86.25 82 GLN A C 1
ATOM 654 O O . GLN A 1 82 ? -0.233 -0.428 7.808 1.00 86.25 82 GLN A O 1
ATOM 659 N N . PHE A 1 83 ? -0.255 -1.376 9.845 1.00 85.62 83 PHE A N 1
ATOM 660 C CA . PHE A 1 83 ? -1.186 -0.396 10.387 1.00 85.62 83 PHE A CA 1
ATOM 661 C C . PHE A 1 83 ? -0.445 0.877 10.805 1.00 85.62 83 PHE A C 1
ATOM 663 O O . PHE A 1 83 ? 0.579 0.823 11.484 1.00 85.62 83 PHE A O 1
ATOM 670 N N . ARG A 1 84 ? -0.981 2.038 10.423 1.00 85.44 84 ARG A N 1
ATOM 671 C CA . ARG A 1 84 ? -0.478 3.363 10.807 1.00 85.44 84 ARG A CA 1
ATOM 672 C C . ARG A 1 84 ? -1.577 4.184 11.477 1.00 85.44 84 ARG A C 1
ATOM 674 O O . ARG A 1 84 ? -2.767 3.981 11.226 1.00 85.44 84 ARG A O 1
ATOM 681 N N . ASN A 1 85 ? -1.160 5.127 12.320 1.00 84.69 85 ASN A N 1
ATOM 682 C CA . ASN A 1 85 ? -2.060 6.126 12.893 1.00 84.69 85 ASN A CA 1
ATOM 683 C C . ASN A 1 85 ? -2.542 7.103 11.803 1.00 84.69 85 ASN A C 1
ATOM 685 O O . ASN A 1 85 ? -1.813 7.374 10.848 1.00 84.69 85 ASN A O 1
ATOM 689 N N . VAL A 1 86 ? -3.746 7.650 11.975 1.00 87.62 86 VAL A N 1
ATOM 690 C CA . VAL A 1 86 ? -4.428 8.556 11.037 1.00 87.62 86 VAL A CA 1
ATOM 691 C C . VAL A 1 86 ? -3.592 9.777 10.638 1.00 87.62 86 VAL A C 1
ATOM 693 O O . VAL A 1 86 ? -3.686 10.232 9.501 1.00 87.62 86 VAL A O 1
ATOM 696 N N . GLU A 1 87 ? -2.725 10.270 11.526 1.00 87.56 87 GLU A N 1
ATOM 697 C CA . GLU A 1 87 ? -1.808 11.389 11.255 1.00 87.56 87 GLU A CA 1
ATOM 698 C C . GLU A 1 87 ? -0.830 11.115 10.098 1.00 87.56 87 GLU A C 1
ATOM 700 O O . GLU A 1 87 ? -0.341 12.045 9.460 1.00 87.56 87 GLU A O 1
ATOM 705 N N . HIS A 1 88 ? -0.558 9.842 9.788 1.00 85.25 88 HIS A N 1
ATOM 706 C CA . HIS A 1 88 ? 0.356 9.446 8.712 1.00 85.25 88 HIS A CA 1
ATOM 707 C C . HIS A 1 88 ? -0.318 9.425 7.332 1.00 85.25 88 HIS A C 1
ATOM 709 O O . HIS A 1 88 ? 0.347 9.168 6.321 1.00 85.25 88 HIS A O 1
ATOM 715 N N . PHE A 1 89 ? -1.628 9.691 7.257 1.00 90.12 89 PHE A N 1
ATOM 716 C CA . PHE A 1 89 ? -2.357 9.662 5.995 1.00 90.12 89 PHE A CA 1
ATOM 717 C C . PHE A 1 89 ? -1.830 10.727 5.032 1.00 90.12 89 PHE A C 1
ATOM 719 O O . PHE A 1 89 ? -1.632 11.883 5.395 1.00 90.12 89 PHE A O 1
ATOM 726 N N . GLY A 1 90 ? -1.591 10.332 3.784 1.00 90.44 90 GLY A N 1
ATOM 727 C CA . GLY A 1 90 ? -0.991 11.188 2.760 1.00 90.44 90 GLY A CA 1
ATOM 728 C C . GLY A 1 90 ? 0.539 11.252 2.807 1.00 90.44 90 GLY A C 1
ATOM 729 O O . GLY A 1 90 ? 1.155 11.759 1.870 1.00 90.44 90 GLY A O 1
ATOM 730 N N . THR A 1 91 ? 1.178 10.705 3.845 1.00 88.94 91 THR A N 1
ATOM 731 C CA . THR A 1 91 ? 2.639 10.714 3.983 1.00 88.94 91 THR A CA 1
ATOM 732 C C . THR A 1 91 ? 3.221 9.364 3.574 1.00 88.94 91 THR A C 1
ATOM 734 O O . THR A 1 91 ? 3.412 8.479 4.399 1.00 88.94 91 THR A O 1
ATOM 737 N N . LEU A 1 92 ? 3.526 9.207 2.282 1.00 85.25 92 LEU A N 1
ATOM 738 C CA . LEU A 1 92 ? 4.098 7.977 1.718 1.00 85.25 92 LEU A CA 1
ATOM 739 C C . LEU A 1 92 ? 5.599 8.095 1.419 1.00 85.25 92 LEU A C 1
ATOM 741 O O . LEU A 1 92 ? 6.048 9.002 0.698 1.00 85.25 92 LEU A O 1
ATOM 745 N N . THR A 1 93 ? 6.381 7.123 1.897 1.00 78.75 93 THR A N 1
ATOM 746 C CA . THR A 1 93 ? 7.817 7.020 1.589 1.00 78.75 93 THR A CA 1
ATOM 747 C C . THR A 1 93 ? 8.063 6.311 0.250 1.00 78.75 93 THR A C 1
ATOM 749 O O . THR A 1 93 ? 7.197 5.623 -0.280 1.00 78.75 93 THR A O 1
ATOM 752 N N . ASN A 1 94 ? 9.258 6.487 -0.328 1.00 79.12 94 ASN A N 1
ATOM 753 C CA . ASN A 1 94 ? 9.661 5.758 -1.542 1.00 79.12 94 ASN A CA 1
ATOM 754 C C . ASN A 1 94 ? 10.233 4.364 -1.242 1.00 79.12 94 ASN A C 1
ATOM 756 O O . ASN A 1 94 ? 10.617 3.654 -2.170 1.00 79.12 94 ASN A O 1
ATOM 760 N N . LYS A 1 95 ? 10.349 3.993 0.037 1.00 77.50 95 LYS A N 1
ATOM 761 C CA . LYS A 1 95 ? 10.890 2.701 0.446 1.00 77.50 95 LYS A CA 1
ATOM 762 C C . LYS A 1 95 ? 9.731 1.731 0.675 1.00 77.50 95 L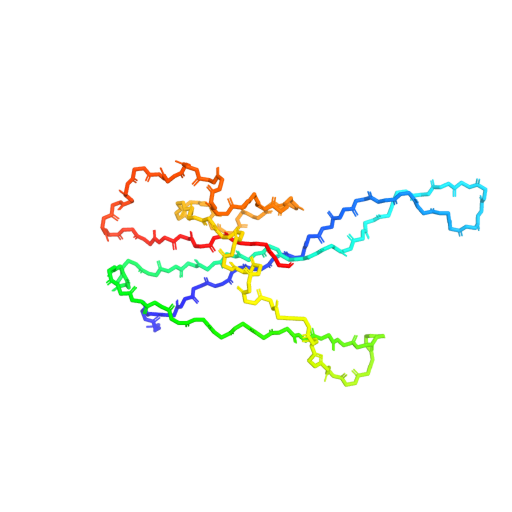YS A C 1
ATOM 764 O O . LYS A 1 95 ? 8.729 2.140 1.260 1.00 77.50 95 LYS A O 1
ATOM 769 N N . PRO A 1 96 ? 9.853 0.470 0.235 1.00 71.12 96 PRO A N 1
ATOM 770 C CA . PRO A 1 96 ? 8.878 -0.545 0.593 1.00 71.12 96 PRO A CA 1
ATOM 771 C C . PRO A 1 96 ? 8.844 -0.705 2.114 1.00 71.12 96 PRO A C 1
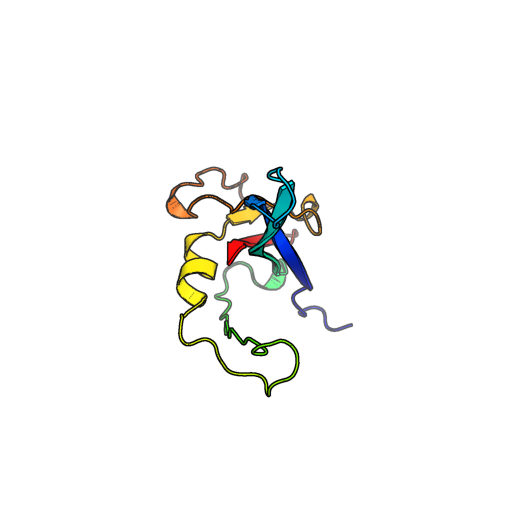ATOM 773 O O . PRO A 1 96 ? 9.895 -0.704 2.763 1.00 71.12 96 PRO A O 1
ATOM 776 N N . ALA A 1 97 ? 7.640 -0.844 2.667 1.00 70.81 97 ALA A N 1
ATOM 777 C CA . ALA A 1 97 ? 7.479 -1.330 4.029 1.00 70.81 97 ALA A CA 1
ATOM 778 C C . ALA A 1 97 ? 8.087 -2.743 4.142 1.00 70.81 97 ALA A C 1
ATOM 780 O O . ALA A 1 97 ? 8.131 -3.490 3.156 1.00 70.81 97 ALA A O 1
ATOM 781 N N . GLY A 1 98 ? 8.599 -3.086 5.327 1.00 70.38 98 GLY A N 1
ATOM 782 C CA . GLY A 1 98 ? 9.031 -4.454 5.631 1.00 70.38 98 GLY A CA 1
ATOM 783 C C . GLY A 1 98 ? 7.851 -5.429 5.591 1.00 70.38 98 GLY A C 1
ATOM 784 O O . GLY A 1 98 ? 6.708 -5.023 5.369 1.00 70.38 98 GLY A O 1
ATOM 785 N N . LYS A 1 99 ? 8.095 -6.722 5.822 1.00 76.38 99 LYS A N 1
ATOM 786 C CA . LYS A 1 99 ? 6.971 -7.663 5.915 1.00 76.38 99 LYS A CA 1
ATOM 787 C C . LYS A 1 99 ? 6.082 -7.299 7.100 1.00 76.38 99 LYS A C 1
ATOM 789 O O . LYS A 1 99 ? 6.577 -6.919 8.159 1.00 76.38 99 LYS A O 1
ATOM 794 N N . ALA A 1 100 ? 4.778 -7.478 6.946 1.00 73.62 100 ALA A N 1
ATOM 795 C CA . ALA A 1 100 ? 3.791 -7.328 8.006 1.00 73.62 100 ALA A CA 1
ATOM 796 C C . ALA A 1 100 ? 4.154 -8.195 9.221 1.00 73.62 100 ALA A C 1
ATOM 798 O O . ALA A 1 100 ? 4.041 -7.758 10.359 1.00 73.62 100 ALA A O 1
ATOM 799 N N . SER A 1 101 ? 4.676 -9.404 8.977 1.00 70.31 101 SER A N 1
ATOM 800 C CA . SER A 1 101 ? 5.138 -10.325 10.021 1.00 70.31 101 SER A CA 1
ATOM 801 C C . SER A 1 101 ? 6.359 -9.837 10.805 1.00 70.31 101 SER A C 1
ATOM 803 O O . SER A 1 101 ? 6.648 -10.367 11.871 1.00 70.31 101 SER A O 1
ATOM 805 N N . GLU A 1 102 ? 7.126 -8.903 10.243 1.00 70.56 102 GLU A N 1
ATOM 806 C CA . GLU A 1 102 ? 8.342 -8.344 10.846 1.00 70.56 102 GLU A CA 1
ATOM 807 C C . GLU A 1 102 ? 8.046 -7.032 11.587 1.00 70.56 102 GLU A C 1
ATOM 809 O O . GLU A 1 102 ? 8.886 -6.549 12.349 1.00 70.56 102 GLU A O 1
ATOM 814 N N . ASP A 1 103 ? 6.851 -6.464 11.390 1.00 68.19 103 ASP A N 1
ATOM 815 C CA . ASP A 1 103 ? 6.415 -5.251 12.062 1.00 68.19 103 ASP A CA 1
ATOM 816 C C . ASP A 1 103 ? 5.671 -5.572 13.361 1.00 68.19 103 ASP A C 1
ATOM 818 O O . ASP A 1 103 ? 4.458 -5.774 13.405 1.00 68.19 103 ASP A O 1
ATOM 822 N N . PHE A 1 104 ? 6.431 -5.596 14.454 1.00 60.78 104 PHE A N 1
ATOM 823 C CA . PHE A 1 104 ? 5.891 -5.708 15.809 1.00 60.78 104 PHE A CA 1
ATOM 824 C C . PHE A 1 104 ? 5.524 -4.345 16.410 1.00 60.78 104 PHE A C 1
ATOM 826 O O . PHE A 1 104 ? 5.113 -4.278 17.569 1.00 60.78 104 PHE A O 1
ATOM 833 N N . THR A 1 105 ? 5.650 -3.255 15.642 1.00 60.41 105 THR A N 1
ATOM 834 C CA . THR A 1 105 ? 5.209 -1.917 16.046 1.00 60.41 105 THR A CA 1
ATOM 835 C C . THR A 1 105 ? 3.727 -1.735 15.755 1.00 60.41 105 THR A C 1
ATOM 837 O O . THR A 1 105 ? 3.296 -0.756 15.156 1.00 60.41 105 THR A O 1
ATOM 840 N N . PHE A 1 106 ? 2.902 -2.664 16.247 1.00 56.34 106 PHE A N 1
ATOM 841 C CA . PHE A 1 106 ? 1.512 -2.303 16.488 1.00 56.34 106 PHE A CA 1
ATOM 842 C C . PHE A 1 106 ? 1.545 -1.090 17.427 1.00 56.34 106 PHE A C 1
ATOM 844 O O . PHE A 1 106 ? 2.111 -1.199 18.523 1.00 56.34 106 PHE A O 1
ATOM 851 N N . PRO A 1 107 ? 0.980 0.075 17.059 1.00 55.00 107 PRO A N 1
ATOM 852 C CA . PRO A 1 107 ? 0.725 1.073 18.079 1.00 55.00 107 PRO A CA 1
ATOM 853 C C . PRO A 1 107 ? -0.139 0.410 19.159 1.00 55.00 107 PRO A C 1
ATOM 855 O O . PRO A 1 107 ? -0.902 -0.523 18.871 1.00 55.00 107 PRO A O 1
ATOM 858 N N . ARG A 1 108 ? -0.031 0.883 20.411 1.00 60.28 108 ARG A N 1
ATOM 859 C CA . ARG A 1 108 ? -1.082 0.631 21.412 1.00 60.28 108 ARG A CA 1
ATOM 860 C C . ARG A 1 108 ? -2.415 0.768 20.689 1.00 60.28 108 ARG A C 1
ATOM 862 O O . ARG A 1 108 ? -2.591 1.777 20.011 1.00 60.28 108 ARG A O 1
ATOM 869 N N . MET A 1 109 ? -3.252 -0.267 20.781 1.00 68.44 109 MET A N 1
ATOM 870 C CA . MET A 1 109 ? -4.534 -0.369 20.086 1.00 68.44 109 MET A CA 1
ATOM 871 C C . MET A 1 109 ? -5.152 1.031 19.940 1.00 68.44 109 MET A C 1
ATOM 873 O O . MET A 1 109 ? -5.384 1.669 20.972 1.00 68.44 109 MET A O 1
ATOM 877 N N . PRO A 1 110 ? -5.289 1.559 18.709 1.00 73.44 110 PRO A N 1
ATOM 878 C CA . PRO A 1 110 ? -5.701 2.944 18.525 1.00 73.44 110 PRO A CA 1
ATOM 879 C C . PRO A 1 110 ? -7.068 3.158 19.193 1.00 73.44 110 PRO A C 1
ATOM 881 O O . PRO A 1 110 ? -7.859 2.206 19.217 1.00 73.44 110 PRO A O 1
ATOM 884 N N . PRO A 1 111 ? -7.366 4.355 19.731 1.00 82.56 111 PRO A N 1
ATOM 885 C CA . PRO A 1 111 ? -8.647 4.654 20.380 1.00 82.56 111 PRO A CA 1
ATOM 886 C C . PRO A 1 111 ? -9.833 4.203 19.527 1.00 82.56 111 PRO A C 1
ATOM 888 O O . PRO A 1 111 ? -9.758 4.297 18.306 1.00 82.56 111 PRO A O 1
ATOM 891 N N . GLU A 1 112 ? -10.891 3.650 20.125 1.00 83.06 112 GLU A N 1
ATOM 892 C CA . GLU A 1 112 ? -12.008 3.030 19.383 1.00 83.06 112 GLU A CA 1
ATOM 893 C C . GLU A 1 112 ? -12.686 3.966 18.379 1.00 83.06 112 GLU A C 1
ATOM 895 O O . GLU A 1 112 ? -13.200 3.508 17.361 1.00 83.06 112 GLU A O 1
ATOM 900 N N . ASP A 1 113 ? -12.638 5.265 18.644 1.00 87.25 113 ASP A N 1
ATOM 901 C CA . ASP A 1 113 ? -13.202 6.335 17.838 1.00 87.25 113 AS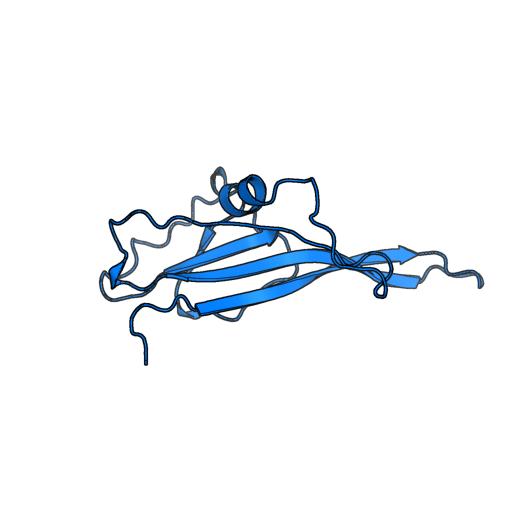P A CA 1
ATOM 902 C C . ASP A 1 113 ? -12.290 6.801 16.693 1.00 87.25 113 ASP A C 1
ATOM 904 O O . ASP A 1 113 ? -12.746 7.553 15.834 1.00 87.25 113 ASP A O 1
ATOM 908 N N . GLU A 1 114 ? -11.050 6.3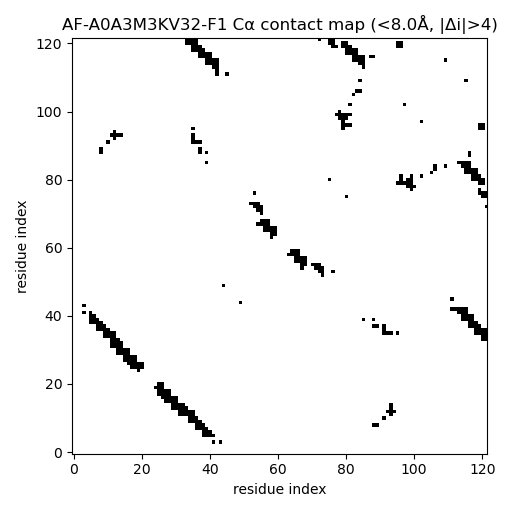20 16.608 1.00 87.88 114 GLU A N 1
ATOM 909 C CA . GLU A 1 114 ? -10.129 6.685 15.531 1.00 87.88 114 GLU A CA 1
ATOM 910 C C . GLU A 1 114 ? -10.198 5.730 14.334 1.00 87.88 114 GLU A C 1
ATOM 912 O O . GLU A 1 114 ? -10.357 4.509 14.454 1.00 87.88 114 GLU A O 1
ATOM 917 N N . ASP A 1 115 ? -10.016 6.279 13.141 1.00 89.06 115 ASP A N 1
ATOM 918 C CA . ASP A 1 115 ? -9.776 5.472 11.949 1.00 89.06 115 ASP A CA 1
ATOM 919 C C . ASP A 1 115 ? -8.413 4.772 12.043 1.00 89.06 115 ASP A C 1
ATOM 921 O O . ASP A 1 115 ? -7.571 5.095 12.881 1.00 89.06 115 ASP A O 1
ATOM 925 N N . ILE A 1 116 ? -8.166 3.808 11.163 1.00 87.81 116 ILE A N 1
ATOM 926 C CA . ILE A 1 116 ?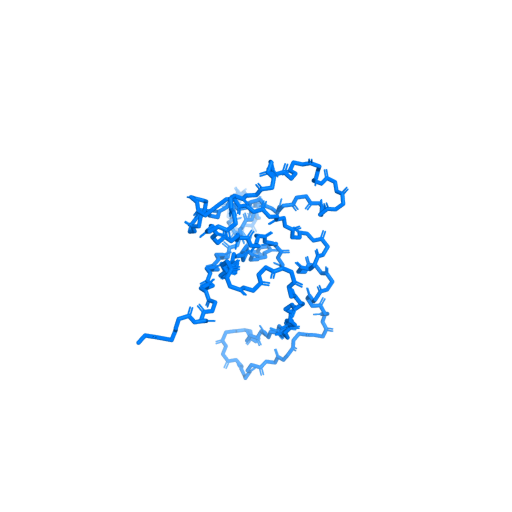 -6.849 3.178 11.034 1.00 87.81 116 ILE A CA 1
ATOM 927 C C . ILE A 1 116 ? -6.397 3.241 9.586 1.00 87.81 116 ILE A C 1
ATOM 929 O O . ILE A 1 116 ? -7.202 3.137 8.662 1.00 87.81 116 ILE A O 1
ATOM 933 N N . ILE A 1 117 ? -5.099 3.404 9.365 1.00 89.81 117 ILE A N 1
ATOM 934 C CA . ILE A 1 117 ? -4.538 3.360 8.019 1.00 89.81 117 ILE A CA 1
ATOM 935 C C . ILE A 1 117 ? -3.913 1.994 7.809 1.00 89.81 117 ILE A C 1
ATOM 937 O O . ILE A 1 117 ? -3.085 1.564 8.603 1.00 89.81 117 ILE A O 1
ATOM 941 N N . TRP A 1 118 ? -4.267 1.344 6.712 1.00 89.75 118 TRP A N 1
ATOM 942 C CA . TRP A 1 118 ? -3.501 0.247 6.144 1.00 89.75 118 TRP A CA 1
ATOM 943 C C . TRP A 1 118 ? -2.527 0.807 5.110 1.00 89.75 118 TRP A C 1
ATOM 945 O O . TRP A 1 118 ? -2.952 1.270 4.052 1.00 89.75 118 TRP A O 1
ATOM 955 N N . GLU A 1 119 ? -1.237 0.806 5.419 1.00 90.50 119 GLU A N 1
ATOM 956 C CA . GLU A 1 119 ? -0.168 1.222 4.513 1.00 90.50 119 GLU A CA 1
ATOM 957 C C . GLU A 1 119 ? 0.535 -0.010 3.952 1.00 90.50 119 GLU A C 1
ATOM 959 O O . GLU A 1 119 ? 0.973 -0.859 4.713 1.00 90.50 119 GLU A O 1
ATOM 964 N N . THR A 1 120 ? 0.672 -0.118 2.636 1.00 90.81 120 THR A N 1
ATOM 965 C CA . THR A 1 120 ? 1.333 -1.250 1.978 1.00 90.81 120 THR A CA 1
ATOM 966 C C . THR A 1 120 ? 2.113 -0.797 0.747 1.00 90.81 120 THR A C 1
ATOM 968 O O . THR A 1 120 ? 1.981 0.339 0.283 1.00 90.81 120 THR A O 1
ATOM 971 N N . TRP A 1 121 ? 2.941 -1.687 0.210 1.00 90.31 121 TRP A N 1
ATOM 972 C CA . TRP A 1 121 ? 3.726 -1.461 -0.998 1.00 90.31 121 TRP A CA 1
ATOM 973 C C . TRP A 1 121 ? 3.525 -2.619 -1.974 1.00 90.31 121 TRP A C 1
ATOM 975 O O . TRP A 1 121 ? 3.626 -3.782 -1.581 1.00 90.31 121 TRP A O 1
ATOM 985 N N . VAL A 1 122 ? 3.261 -2.299 -3.240 1.00 88.12 122 VAL A N 1
ATOM 986 C CA . VAL A 1 122 ? 2.995 -3.260 -4.326 1.00 88.12 122 VAL A CA 1
ATOM 987 C C . VAL A 1 122 ? 3.818 -2.984 -5.572 1.00 88.12 122 VAL A C 1
ATOM 989 O O . VAL A 1 122 ? 4.210 -1.815 -5.785 1.00 88.12 122 VAL A O 1
#

Nearest PDB structures (foldseek):
  7aeb-assembly1_M  TM=2.716E-01  e=9.552E-01  Algoriphagus machipongonensis
  6j0n-assembly1_b  TM=2.006E-01  e=5.689E-01  Photorhabdus asymbiotica subsp. asymbiotica ATCC 43949
  8r5g-assembly1_C  TM=3.085E-01  e=6.767E+00  Staphylococcus phage 812
  3tyg-assembly1_A  TM=2.003E-01  e=9.024E+00  HIV-1 unknown group

Solvent-accessible surface area (backbone atoms only — not comparable to full-atom values): 7554 Å² total; per-residue (Å²): 131,73,93,78,66,67,49,74,44,76,44,78,18,49,47,75,45,77,42,77,76,81,79,94,55,70,43,82,40,81,40,79,75,40,31,31,38,36,37,42,42,57,35,88,53,64,99,54,90,82,87,82,87,70,83,54,69,45,47,57,92,79,73,48,76,78,38,74,48,90,68,76,51,54,61,43,43,58,49,19,27,41,73,41,61,61,88,52,66,89,68,77,66,60,66,71,58,61,48,32,91,73,56,81,71,65,65,77,80,71,61,79,87,46,50,42,23,44,38,24,31,76

Mean predicted aligned error: 7.68 Å

pLDDT: mean 82.81, std 9.45, range [49.97, 93.19]

Organism: Pseudomonas cannabina (NCBI:txid86840)

Secondary structure (DSSP, 8-state):
--TTPPEEEEEEEEEEEEEE-SSSSEEEEEEEEEEEEEEEE-GGGTTS--------EE-GGGTSPPEE-SS-SHHHHHHT-EEE-GGGTT---SSPP--GGG-----S---TTS-EEEEEE-